Protein AF-A0A1V5KDF7-F1 (afdb_monomer)

Solvent-accessible surface area (backbone atoms only — not comparable to full-atom values): 9672 Å² total; per-residue (Å²): 108,51,47,38,51,56,51,52,50,45,46,73,34,60,40,71,44,63,30,35,38,42,60,57,85,88,40,69,66,54,54,52,44,50,50,40,40,47,52,49,33,52,78,70,76,34,80,78,55,76,92,34,56,46,82,32,83,82,46,86,67,41,56,58,51,53,52,50,54,50,70,66,39,94,76,58,53,40,28,39,40,21,67,36,39,74,60,35,53,49,42,53,52,52,36,47,76,69,72,45,47,57,18,70,59,33,20,42,33,26,29,51,57,61,82,67,32,78,73,44,89,51,19,52,17,20,25,30,59,54,58,67,60,51,51,54,47,52,54,51,53,51,52,38,43,75,76,40,52,92,77,53,62,94,81,66,82,82,89,79,79,50,47,75,47,87,48,49,12,53,50,60,44,72,120

Structure (mmCIF, N/CA/C/O backbone):
data_AF-A0A1V5KDF7-F1
#
_entry.id   AF-A0A1V5KDF7-F1
#
loop_
_atom_site.group_PDB
_atom_site.id
_atom_site.type_symbol
_atom_site.label_atom_id
_atom_site.label_alt_id
_atom_site.label_comp_id
_atom_site.label_asym_id
_atom_site.label_entity_id
_atom_site.label_seq_id
_atom_site.pdbx_PDB_ins_code
_atom_site.Cartn_x
_atom_site.Cartn_y
_atom_site.Cartn_z
_atom_site.occupancy
_atom_site.B_iso_or_equiv
_atom_site.auth_seq_id
_atom_site.auth_comp_id
_atom_site.auth_asym_id
_atom_site.auth_atom_id
_atom_site.pdbx_PDB_model_num
ATOM 1 N N . MET A 1 1 ? -1.795 1.523 -13.040 1.00 84.38 1 MET A N 1
ATOM 2 C CA . MET A 1 1 ? -2.069 0.070 -12.962 1.00 84.38 1 MET A CA 1
ATOM 3 C C . MET A 1 1 ? -1.834 -0.509 -11.568 1.00 84.38 1 MET A C 1
ATOM 5 O O . MET A 1 1 ? -2.806 -0.849 -10.916 1.00 84.38 1 MET A O 1
ATOM 9 N N . GLY A 1 2 ? -0.601 -0.575 -11.046 1.00 93.38 2 GLY A N 1
ATOM 10 C CA . GLY A 1 2 ? -0.338 -1.237 -9.750 1.00 93.38 2 GLY A CA 1
ATOM 11 C C . GLY A 1 2 ? -1.113 -0.653 -8.561 1.00 93.38 2 GLY A C 1
ATOM 12 O O . GLY A 1 2 ? -1.769 -1.378 -7.820 1.00 93.38 2 GLY A O 1
ATOM 13 N N . VAL A 1 3 ? -1.122 0.678 -8.431 1.00 96.19 3 VAL A N 1
ATOM 14 C CA . VAL A 1 3 ? -1.887 1.371 -7.379 1.00 96.19 3 VAL A CA 1
ATOM 15 C C . VAL A 1 3 ? -3.392 1.145 -7.514 1.00 96.19 3 VAL A C 1
ATOM 17 O O . VAL A 1 3 ? -4.064 0.954 -6.504 1.00 96.19 3 VAL A O 1
ATOM 20 N N . GLN A 1 4 ? -3.917 1.127 -8.743 1.00 97.06 4 GLN A N 1
ATOM 21 C CA . GLN A 1 4 ? -5.331 0.834 -8.996 1.00 97.06 4 GLN A CA 1
ATOM 22 C C . GLN A 1 4 ? -5.693 -0.564 -8.487 1.00 97.06 4 GLN A C 1
ATOM 24 O O . GLN A 1 4 ? -6.692 -0.703 -7.794 1.00 97.06 4 GLN A O 1
ATOM 29 N N . LEU A 1 5 ? -4.862 -1.583 -8.750 1.00 97.88 5 LEU A N 1
ATOM 30 C CA . LEU A 1 5 ? -5.099 -2.953 -8.271 1.00 97.88 5 LEU A CA 1
ATOM 31 C C . LEU A 1 5 ? -5.202 -3.018 -6.741 1.00 97.88 5 LEU A C 1
ATOM 33 O O . LEU A 1 5 ? -6.177 -3.549 -6.213 1.00 97.88 5 LEU A O 1
ATOM 37 N N . ALA A 1 6 ? -4.226 -2.448 -6.032 1.00 98.25 6 ALA A N 1
ATOM 38 C CA . ALA A 1 6 ? -4.219 -2.424 -4.569 1.00 98.25 6 ALA A CA 1
ATOM 39 C C . ALA A 1 6 ? -5.399 -1.635 -3.984 1.00 98.25 6 ALA A C 1
ATOM 41 O O . ALA A 1 6 ? -6.051 -2.089 -3.045 1.00 98.25 6 ALA A O 1
ATOM 42 N N . THR A 1 7 ? -5.705 -0.474 -4.566 1.00 98.50 7 THR A N 1
ATOM 43 C CA . THR A 1 7 ? -6.815 0.374 -4.113 1.00 98.50 7 THR A CA 1
ATOM 44 C C . THR A 1 7 ? -8.152 -0.326 -4.333 1.00 98.50 7 THR A C 1
ATOM 46 O O . THR A 1 7 ? -8.931 -0.444 -3.392 1.00 98.50 7 THR A O 1
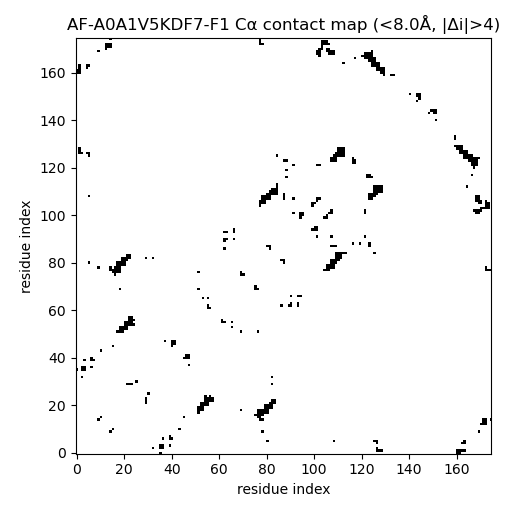ATOM 49 N N . ASN A 1 8 ? -8.391 -0.877 -5.527 1.00 98.56 8 ASN A N 1
ATOM 50 C CA . ASN A 1 8 ? -9.595 -1.653 -5.839 1.00 98.56 8 ASN A CA 1
ATOM 51 C C . ASN A 1 8 ? -9.762 -2.838 -4.894 1.00 98.56 8 ASN A C 1
ATOM 53 O O . ASN A 1 8 ? -10.869 -3.103 -4.431 1.00 98.56 8 ASN A O 1
ATOM 57 N N . TYR A 1 9 ? -8.668 -3.524 -4.562 1.00 98.69 9 TYR A N 1
ATOM 58 C CA . TYR A 1 9 ? -8.715 -4.628 -3.617 1.00 98.69 9 TYR A CA 1
ATOM 59 C C . TYR A 1 9 ? -9.156 -4.169 -2.220 1.00 98.69 9 TYR A C 1
ATOM 61 O O . TYR A 1 9 ? -10.118 -4.719 -1.683 1.00 98.69 9 TYR A O 1
ATOM 69 N N . LEU A 1 10 ? -8.557 -3.109 -1.667 1.00 98.69 10 LEU A N 1
ATOM 70 C CA . LEU A 1 10 ? -8.994 -2.550 -0.380 1.00 98.69 10 LEU A CA 1
ATOM 71 C C . LEU A 1 10 ? -10.460 -2.087 -0.411 1.00 98.69 10 LEU A C 1
ATOM 73 O O . LEU A 1 10 ? -11.221 -2.357 0.518 1.00 98.69 10 LEU A O 1
ATOM 77 N N . LEU A 1 11 ? -10.882 -1.423 -1.488 1.00 98.50 11 LEU A N 1
ATOM 78 C CA . LEU A 1 11 ? -12.267 -0.983 -1.661 1.00 98.50 11 LEU A CA 1
ATOM 79 C C . LEU A 1 11 ? -13.239 -2.172 -1.743 1.00 98.50 11 LEU A C 1
ATOM 81 O O . LEU A 1 11 ? -14.335 -2.100 -1.177 1.00 98.50 11 LEU A O 1
ATOM 85 N N . SER A 1 12 ? -12.834 -3.272 -2.388 1.00 98.31 12 SER A N 1
ATOM 86 C CA . SER A 1 12 ? -13.622 -4.510 -2.483 1.00 98.31 12 SER A CA 1
ATOM 87 C C . SER A 1 12 ? -13.811 -5.206 -1.130 1.00 98.31 12 SER A C 1
ATOM 89 O O . SER A 1 12 ? -14.847 -5.822 -0.903 1.00 98.31 12 SER A O 1
ATOM 91 N N . LEU A 1 13 ? -12.867 -5.026 -0.198 1.00 98.44 13 LEU A N 1
ATOM 92 C CA . LEU A 1 13 ? -12.958 -5.487 1.194 1.00 98.44 13 LEU A CA 1
ATOM 93 C C . LEU A 1 13 ? -13.810 -4.559 2.084 1.00 98.44 13 LEU A C 1
ATOM 95 O O . LEU A 1 13 ? -13.960 -4.797 3.281 1.00 98.44 13 LEU A O 1
ATOM 99 N N . GLY A 1 14 ? -14.377 -3.493 1.514 1.00 98.12 14 GLY A N 1
ATOM 100 C CA . GLY A 1 14 ? -15.249 -2.552 2.217 1.00 98.12 14 GLY A CA 1
ATOM 101 C C . GLY A 1 14 ? -14.527 -1.354 2.830 1.00 98.12 14 GLY A C 1
ATOM 102 O O . GLY A 1 14 ? -15.184 -0.483 3.395 1.00 98.12 14 GLY A O 1
ATOM 103 N N . HIS A 1 15 ? -13.203 -1.239 2.690 1.00 98.25 15 HIS A N 1
ATOM 104 C CA . HIS A 1 15 ? -12.489 -0.066 3.191 1.00 98.25 15 HIS A CA 1
ATOM 105 C C . HIS A 1 15 ? -12.912 1.186 2.412 1.00 98.25 15 HIS A C 1
ATOM 107 O O . HIS A 1 15 ? -13.073 1.156 1.192 1.00 98.25 15 HIS A O 1
ATOM 113 N N . ARG A 1 16 ? -13.120 2.300 3.118 1.00 97.44 16 ARG A N 1
ATOM 114 C CA . ARG A 1 16 ? -13.465 3.607 2.517 1.00 97.44 16 ARG A CA 1
ATOM 115 C C . ARG A 1 16 ? -12.572 4.740 3.009 1.00 97.44 16 ARG A C 1
ATOM 117 O O . ARG A 1 16 ? -12.390 5.724 2.307 1.00 97.44 16 ARG A O 1
ATOM 124 N N . ARG A 1 17 ? -11.976 4.589 4.193 1.00 97.38 17 ARG A N 1
ATOM 125 C CA . ARG A 1 17 ? -11.001 5.525 4.754 1.00 97.38 17 ARG A CA 1
ATOM 126 C C . ARG A 1 17 ? -9.647 4.817 4.794 1.00 97.38 17 ARG A C 1
ATOM 128 O O . ARG A 1 17 ? -9.402 4.006 5.682 1.00 97.38 17 ARG A O 1
ATOM 135 N N . ILE A 1 18 ? -8.822 5.072 3.780 1.00 98.31 18 ILE A N 1
ATOM 136 C CA . ILE A 1 18 ? -7.537 4.397 3.549 1.00 98.31 18 ILE A CA 1
ATOM 137 C C . ILE A 1 18 ? -6.420 5.426 3.741 1.00 98.31 18 ILE A C 1
ATOM 139 O O . ILE A 1 18 ? -6.410 6.449 3.059 1.00 98.31 18 ILE A O 1
ATOM 143 N N . ALA A 1 19 ? -5.501 5.164 4.668 1.00 98.06 19 ALA A N 1
ATOM 144 C CA . ALA A 1 19 ? -4.267 5.929 4.808 1.00 98.06 19 ALA A CA 1
ATOM 145 C C . ALA A 1 19 ? -3.268 5.533 3.720 1.00 98.06 19 ALA A C 1
ATOM 147 O O . ALA A 1 19 ? -3.132 4.352 3.409 1.00 98.06 19 ALA A O 1
ATOM 148 N N . VAL A 1 20 ? -2.536 6.502 3.181 1.00 97.75 20 VAL A N 1
ATOM 149 C CA . VAL A 1 20 ? -1.444 6.274 2.231 1.00 97.75 20 VAL A CA 1
ATOM 150 C C . VAL A 1 20 ? -0.134 6.725 2.853 1.00 97.75 20 VAL A C 1
ATOM 152 O O . VAL A 1 20 ? -0.030 7.849 3.341 1.00 97.75 20 VAL A O 1
ATOM 155 N N . VAL A 1 21 ? 0.879 5.864 2.794 1.00 95.94 21 VAL A N 1
ATOM 156 C CA . VAL A 1 21 ? 2.247 6.199 3.197 1.00 95.94 21 VAL A CA 1
ATOM 157 C C . VAL A 1 21 ? 3.136 6.195 1.963 1.00 95.94 21 VAL A C 1
ATOM 159 O O . VAL A 1 21 ? 3.380 5.167 1.331 1.00 95.94 21 VAL A O 1
ATOM 162 N N . THR A 1 22 ? 3.597 7.384 1.597 1.00 93.50 22 THR A N 1
ATOM 163 C CA . THR A 1 22 ? 4.559 7.594 0.512 1.00 93.50 22 THR A CA 1
ATOM 164 C C . THR A 1 22 ? 5.982 7.579 1.062 1.00 93.50 22 THR A C 1
ATOM 166 O O . THR A 1 22 ? 6.185 7.757 2.261 1.00 93.50 22 THR A O 1
ATOM 169 N N . HIS A 1 23 ? 6.972 7.401 0.191 1.00 88.19 23 HIS A N 1
ATOM 170 C CA . HIS A 1 23 ? 8.384 7.451 0.566 1.00 88.19 23 HIS A CA 1
ATOM 171 C C . HIS A 1 23 ? 9.195 8.211 -0.478 1.00 88.19 23 HIS A C 1
ATOM 173 O O . HIS A 1 23 ? 8.801 8.242 -1.648 1.00 88.19 23 HIS A O 1
ATOM 179 N N . GLY A 1 24 ? 10.322 8.783 -0.045 1.00 72.75 24 GLY A N 1
ATOM 180 C CA . GLY A 1 24 ? 11.281 9.477 -0.908 1.00 72.75 24 GLY A CA 1
ATOM 181 C C . GLY A 1 24 ? 10.722 10.782 -1.481 1.00 72.75 24 GLY A C 1
ATOM 182 O O . GLY A 1 24 ? 9.692 10.801 -2.156 1.00 72.75 24 GLY A O 1
ATOM 183 N N . SER A 1 25 ? 11.383 11.903 -1.203 1.00 56.06 25 SER A N 1
ATOM 184 C CA . SER A 1 25 ? 10.865 13.225 -1.561 1.00 56.06 25 SER A CA 1
ATOM 185 C C . SER A 1 25 ? 10.541 13.337 -3.059 1.00 56.06 25 SER A C 1
ATOM 187 O O . SER A 1 25 ? 11.362 13.053 -3.925 1.00 56.06 25 SER A O 1
ATOM 189 N N . ALA A 1 26 ? 9.308 13.753 -3.361 1.00 56.75 26 ALA A N 1
ATOM 190 C CA . ALA A 1 26 ? 8.859 14.284 -4.651 1.00 56.75 26 ALA A CA 1
ATOM 191 C C . ALA A 1 26 ? 9.234 13.511 -5.939 1.00 56.75 26 ALA A C 1
ATOM 193 O O . ALA A 1 26 ? 9.195 14.123 -7.014 1.00 56.75 26 ALA A O 1
ATOM 194 N N . SER A 1 27 ? 9.539 12.209 -5.872 1.00 66.31 27 SER A N 1
ATOM 195 C CA . SER A 1 27 ? 9.798 11.412 -7.074 1.00 66.31 27 SER A CA 1
ATOM 196 C C . SER A 1 27 ? 8.583 11.472 -8.009 1.00 66.31 27 SER A C 1
ATOM 198 O O . SER A 1 27 ? 7.431 11.539 -7.560 1.00 66.31 27 SER A O 1
ATOM 200 N N . SER A 1 28 ? 8.829 11.479 -9.322 1.00 69.62 28 SER A N 1
ATOM 201 C CA . SER A 1 28 ? 7.756 11.417 -10.325 1.00 69.62 28 SER A CA 1
ATOM 202 C C . SER A 1 28 ? 6.841 10.219 -10.062 1.00 69.62 28 SER A C 1
ATOM 204 O O . SER A 1 28 ? 5.622 10.371 -10.033 1.00 69.62 28 SER A O 1
ATOM 206 N N . SER A 1 29 ? 7.432 9.075 -9.704 1.00 79.44 29 SER A N 1
ATOM 207 C CA . SER A 1 29 ? 6.709 7.848 -9.375 1.00 79.44 29 SER A CA 1
ATOM 208 C C . SER A 1 29 ? 5.773 7.994 -8.172 1.00 79.44 29 SER A C 1
ATOM 210 O O . SER A 1 29 ? 4.636 7.536 -8.241 1.00 79.44 29 SER A O 1
ATOM 212 N N . SER A 1 30 ? 6.174 8.664 -7.085 1.00 83.44 30 SER A N 1
ATOM 213 C CA . SER A 1 30 ? 5.294 8.874 -5.922 1.00 83.44 30 SER A CA 1
ATOM 214 C C . SER A 1 30 ? 4.104 9.781 -6.256 1.00 83.44 30 SER A C 1
ATOM 216 O O . SER A 1 30 ? 2.988 9.519 -5.802 1.00 83.44 30 SER A O 1
ATOM 218 N N . LYS A 1 31 ? 4.305 10.810 -7.092 1.00 87.88 31 LYS A N 1
ATOM 219 C CA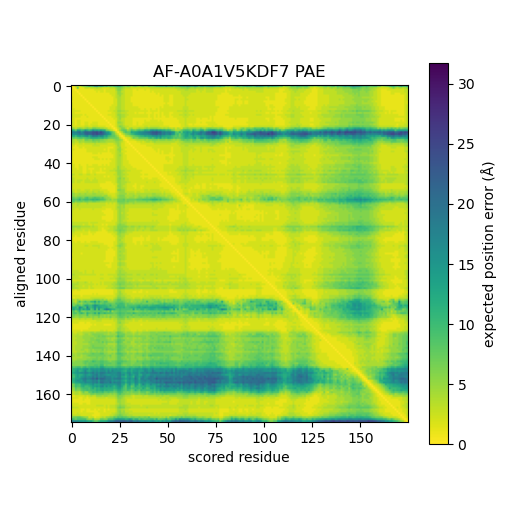 . LYS A 1 31 ? 3.218 11.690 -7.560 1.00 87.88 31 LYS A CA 1
ATOM 220 C C . LYS A 1 31 ? 2.242 10.950 -8.473 1.00 87.88 31 LYS A C 1
ATOM 222 O O . LYS A 1 31 ? 1.034 11.062 -8.286 1.00 87.88 31 LYS A O 1
ATOM 227 N N . GLU A 1 32 ? 2.755 10.167 -9.417 1.00 90.81 32 GLU A N 1
ATOM 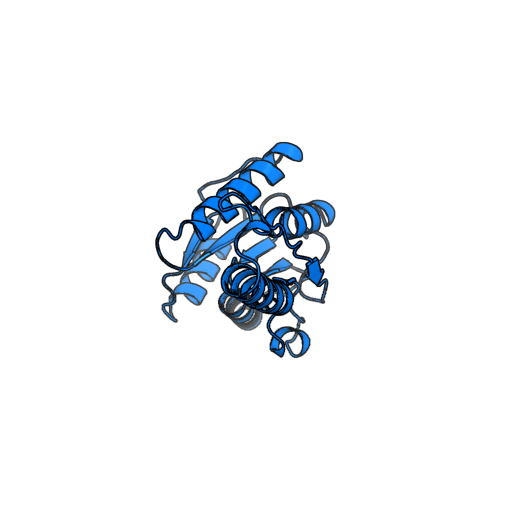228 C CA . GLU A 1 32 ? 1.947 9.341 -10.321 1.00 90.81 32 GLU A CA 1
ATOM 229 C C . GLU A 1 32 ? 1.154 8.275 -9.560 1.00 90.81 32 GLU A C 1
ATOM 231 O O . GLU A 1 32 ? -0.042 8.095 -9.801 1.00 90.81 32 GLU A O 1
ATOM 236 N N . ARG A 1 33 ? 1.787 7.607 -8.586 1.00 93.50 33 ARG A N 1
ATOM 237 C CA . ARG A 1 33 ? 1.120 6.643 -7.703 1.00 93.50 33 ARG A CA 1
ATOM 238 C C . ARG A 1 33 ? -0.001 7.317 -6.908 1.00 93.50 33 ARG A C 1
ATOM 240 O O . ARG A 1 33 ? -1.109 6.791 -6.872 1.00 93.50 33 ARG A O 1
ATOM 247 N N . LEU A 1 34 ? 0.230 8.501 -6.339 1.00 94.75 34 LEU A N 1
ATOM 248 C CA . LEU A 1 34 ? -0.809 9.229 -5.604 1.00 94.75 34 LEU A CA 1
ATOM 249 C C . LEU A 1 34 ? -1.960 9.688 -6.515 1.00 94.75 34 LEU A C 1
ATOM 251 O O . LEU A 1 34 ? -3.124 9.579 -6.132 1.00 94.75 34 LEU A O 1
ATOM 255 N N . HIS A 1 35 ? -1.655 10.139 -7.734 1.00 95.38 35 HIS A N 1
ATOM 256 C CA . HIS A 1 35 ? -2.671 10.488 -8.727 1.00 95.38 35 HIS A CA 1
ATOM 257 C C . HIS A 1 35 ? -3.536 9.274 -9.093 1.00 95.38 35 HIS A C 1
ATOM 259 O O . HIS A 1 35 ? -4.763 9.361 -9.081 1.00 95.38 35 HIS A O 1
ATOM 265 N N . ALA A 1 36 ? -2.916 8.117 -9.346 1.00 96.38 36 ALA A N 1
ATOM 266 C CA . ALA A 1 36 ? -3.640 6.879 -9.622 1.00 96.38 36 ALA A CA 1
ATOM 267 C C . ALA A 1 36 ? -4.529 6.454 -8.441 1.00 96.38 36 ALA A C 1
ATOM 269 O O . ALA A 1 36 ? -5.661 6.024 -8.656 1.00 96.38 36 ALA A O 1
ATOM 270 N N . PHE A 1 37 ? -4.057 6.609 -7.200 1.00 97.81 37 PHE A N 1
ATOM 271 C CA . PHE A 1 37 ? -4.855 6.358 -5.996 1.00 97.81 37 PHE A CA 1
ATOM 272 C C . PHE A 1 37 ? -6.088 7.269 -5.951 1.00 97.81 37 PHE A C 1
ATOM 274 O O . PHE A 1 37 ? -7.211 6.780 -5.842 1.00 97.81 37 PHE A O 1
ATOM 281 N N . GLN A 1 38 ? -5.893 8.581 -6.118 1.00 97.62 38 GLN A N 1
ATOM 282 C CA . GLN A 1 38 ? -6.974 9.568 -6.124 1.00 97.62 38 GLN A CA 1
ATOM 283 C C . GLN A 1 38 ? -8.013 9.281 -7.217 1.00 97.62 38 GLN A C 1
ATOM 285 O O . GLN A 1 38 ? -9.214 9.321 -6.947 1.00 97.62 38 GLN A O 1
ATOM 290 N N . GLN A 1 39 ? -7.565 8.967 -8.434 1.00 98.19 39 GLN A N 1
ATOM 291 C CA . GLN A 1 39 ? -8.454 8.617 -9.537 1.00 98.19 39 GLN A CA 1
ATOM 292 C C . GLN A 1 39 ? -9.281 7.365 -9.207 1.00 98.19 39 GLN A C 1
ATOM 294 O O . GLN A 1 39 ? -10.499 7.373 -9.367 1.00 98.19 39 GLN A O 1
ATOM 299 N N . THR A 1 40 ? -8.639 6.326 -8.666 1.00 98.44 40 THR A N 1
ATOM 300 C CA . THR A 1 40 ? -9.313 5.063 -8.320 1.00 98.44 40 THR A CA 1
ATOM 301 C C . THR A 1 40 ? -10.378 5.256 -7.236 1.00 98.44 40 THR A C 1
ATOM 303 O O . THR A 1 40 ? -11.464 4.683 -7.322 1.00 98.44 40 THR A O 1
ATOM 306 N N . LEU A 1 41 ? -10.099 6.092 -6.226 1.00 98.44 41 LEU A N 1
ATOM 307 C CA . LEU A 1 41 ? -11.093 6.461 -5.212 1.00 98.44 41 LEU A CA 1
ATOM 308 C C . LEU A 1 41 ? -12.298 7.172 -5.840 1.00 98.44 41 LEU A C 1
ATOM 310 O O . LEU A 1 41 ? -13.440 6.819 -5.541 1.00 98.44 41 LEU A O 1
ATOM 314 N N . SER A 1 42 ? -12.048 8.130 -6.738 1.00 98.06 42 SER A N 1
ATOM 315 C CA . SER A 1 42 ? -13.102 8.879 -7.429 1.00 98.06 42 SER A CA 1
ATOM 316 C C . SER A 1 42 ? -14.009 7.970 -8.262 1.00 98.06 42 SER A C 1
ATOM 318 O O . SER A 1 42 ? -15.2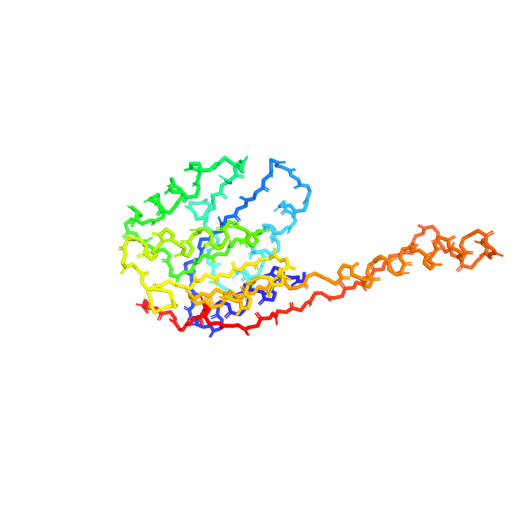23 8.156 -8.253 1.00 98.06 42 SER A O 1
ATOM 320 N N . GLU A 1 43 ? -13.444 6.974 -8.948 1.00 98.06 43 GLU A N 1
ATOM 321 C CA . GLU A 1 43 ? -14.194 5.980 -9.735 1.00 98.06 43 GLU A CA 1
ATOM 322 C C . GLU A 1 43 ? -15.152 5.141 -8.867 1.00 98.06 43 GLU A C 1
ATOM 324 O O . GLU A 1 43 ? -16.175 4.666 -9.356 1.00 98.06 43 GLU A O 1
ATOM 329 N N . HIS A 1 44 ? -14.868 5.014 -7.568 1.00 98.06 44 HIS A N 1
ATOM 330 C CA . HIS A 1 44 ? -15.699 4.298 -6.593 1.00 98.06 44 HIS A CA 1
ATOM 331 C C . HIS A 1 44 ? -16.546 5.226 -5.707 1.00 98.06 44 HIS A C 1
ATOM 333 O O . HIS A 1 44 ? -17.151 4.766 -4.737 1.00 98.06 44 HIS A O 1
ATOM 339 N N . GLY A 1 45 ? -16.584 6.530 -6.004 1.00 97.81 45 GLY A N 1
ATOM 340 C CA . GLY A 1 45 ? -17.325 7.515 -5.212 1.00 97.81 45 GLY A CA 1
ATOM 341 C C . GLY A 1 45 ? -16.772 7.723 -3.797 1.00 97.81 45 GLY A C 1
ATOM 342 O O . GLY A 1 45 ? -17.518 8.114 -2.901 1.00 97.81 45 GLY A O 1
ATOM 343 N N . VAL A 1 46 ? -15.484 7.444 -3.573 1.00 97.94 46 VAL A N 1
ATOM 344 C CA . VAL A 1 46 ? -14.810 7.629 -2.282 1.00 97.94 46 VAL A CA 1
ATOM 345 C C . VAL A 1 46 ? -14.060 8.959 -2.269 1.00 97.94 46 VAL A C 1
ATOM 347 O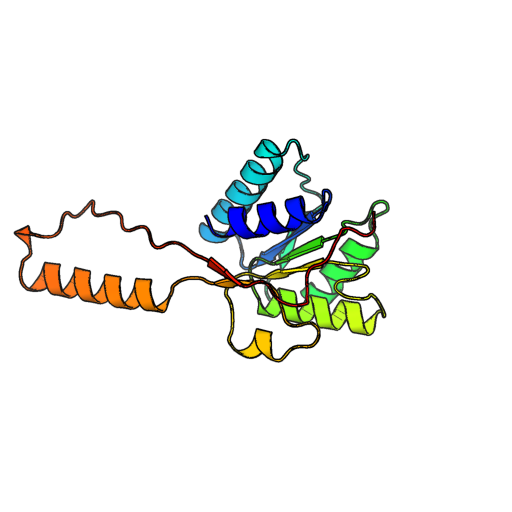 O . VAL A 1 46 ? -13.294 9.266 -3.180 1.00 97.94 46 VAL A O 1
ATOM 350 N N . GLU A 1 47 ? -14.268 9.758 -1.221 1.00 96.25 47 GLU A N 1
ATOM 351 C CA . GLU A 1 47 ? -13.608 11.055 -1.063 1.00 96.25 47 GLU A CA 1
ATOM 352 C C . GLU A 1 47 ? -12.100 10.880 -0.820 1.00 96.25 47 GLU A C 1
ATOM 354 O O . GLU A 1 47 ? -11.675 10.250 0.151 1.00 96.25 47 GLU A O 1
ATOM 359 N N . TYR A 1 48 ? -11.278 11.494 -1.674 1.00 97.00 48 TYR A N 1
ATOM 360 C CA . TYR A 1 48 ? -9.847 11.623 -1.419 1.00 97.00 48 TYR A CA 1
ATOM 361 C C . TYR A 1 48 ? -9.583 12.652 -0.319 1.00 97.00 48 TYR A C 1
ATOM 363 O O . TYR A 1 48 ? -10.058 13.787 -0.371 1.00 97.00 48 TYR A O 1
ATOM 371 N N . ARG A 1 49 ? -8.756 12.268 0.652 1.00 96.06 49 ARG A N 1
ATOM 372 C CA . ARG A 1 49 ? -8.480 13.055 1.849 1.00 96.06 49 ARG A CA 1
ATOM 373 C C . ARG A 1 49 ? -6.989 13.274 2.033 1.00 96.06 49 ARG A C 1
ATOM 375 O O . ARG A 1 49 ? -6.235 12.334 2.259 1.00 96.06 49 ARG A O 1
ATOM 382 N N . LYS A 1 50 ? -6.564 14.537 1.931 1.00 94.31 50 LYS A N 1
ATOM 383 C CA . LYS A 1 50 ? -5.150 14.929 2.064 1.00 94.31 50 LYS A CA 1
ATOM 384 C C . LYS A 1 50 ? -4.606 14.680 3.474 1.00 94.31 50 LYS A C 1
ATOM 386 O O . LYS A 1 50 ? -3.421 14.417 3.608 1.00 94.31 50 LYS A O 1
ATOM 391 N N . ASP A 1 51 ? -5.466 14.720 4.494 1.00 95.56 51 ASP A N 1
ATOM 392 C CA . ASP A 1 51 ? -5.150 14.371 5.888 1.00 95.56 51 ASP A CA 1
ATOM 393 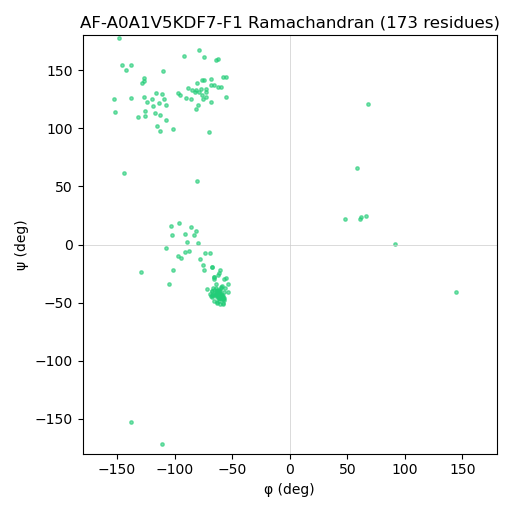C C . ASP A 1 51 ? -4.883 12.872 6.098 1.00 95.56 51 ASP A C 1
ATOM 395 O O . ASP A 1 51 ? -4.484 12.477 7.186 1.00 95.56 51 ASP A O 1
ATOM 399 N N . LEU A 1 52 ? -5.106 12.039 5.075 1.00 97.44 52 LEU A N 1
ATOM 400 C CA . LEU A 1 52 ? -4.801 10.609 5.091 1.00 97.44 52 LEU A CA 1
ATOM 401 C C . LEU A 1 52 ? -3.536 10.251 4.304 1.00 97.44 52 LEU A C 1
ATOM 403 O O . LEU A 1 52 ? -3.339 9.085 3.965 1.00 97.44 52 LEU A O 1
ATOM 407 N N . VAL A 1 53 ? -2.694 11.231 3.979 1.00 96.44 53 VAL A N 1
ATOM 408 C CA . VAL A 1 53 ? -1.455 11.003 3.232 1.00 96.44 53 VAL A CA 1
ATOM 409 C C . VAL A 1 53 ? -0.267 11.415 4.083 1.00 96.44 53 VAL A C 1
ATOM 411 O O . VAL A 1 53 ? -0.111 12.585 4.425 1.00 96.44 53 VAL A O 1
ATOM 414 N N . TRP A 1 54 ? 0.603 10.451 4.365 1.00 95.44 54 TRP A N 1
ATOM 415 C CA . TRP A 1 54 ? 1.854 10.666 5.076 1.00 95.44 54 TRP A CA 1
ATOM 416 C C . TRP A 1 54 ? 3.047 10.501 4.148 1.00 95.44 54 TRP A C 1
ATOM 418 O O . TRP A 1 54 ? 3.039 9.725 3.184 1.00 95.44 54 TRP A O 1
ATOM 428 N N . HIS A 1 55 ? 4.097 11.246 4.470 1.00 93.06 55 HIS A N 1
ATOM 429 C CA . HIS A 1 55 ? 5.392 11.124 3.832 1.00 93.06 55 HIS A CA 1
ATOM 430 C C . HIS A 1 55 ? 6.397 10.544 4.818 1.00 93.06 55 HIS A C 1
ATOM 432 O O . HIS A 1 55 ? 6.510 11.020 5.949 1.00 93.06 55 HIS A O 1
ATOM 438 N N . ASN A 1 56 ? 7.095 9.509 4.373 1.00 92.50 56 ASN A N 1
ATOM 439 C CA . ASN A 1 56 ? 8.175 8.869 5.096 1.00 92.50 56 ASN A CA 1
ATOM 440 C C . ASN A 1 56 ? 9.501 9.233 4.420 1.00 92.50 56 ASN A C 1
ATOM 442 O O . ASN A 1 56 ? 9.707 8.936 3.238 1.00 92.50 56 ASN A O 1
ATOM 446 N N . GLU A 1 57 ? 10.405 9.873 5.157 1.00 90.12 57 GLU A N 1
ATOM 447 C CA . GLU A 1 57 ? 11.710 10.294 4.636 1.00 90.12 57 GLU A CA 1
ATOM 448 C C . GLU A 1 57 ? 12.761 9.179 4.740 1.00 90.12 57 GLU A C 1
ATOM 450 O O . GLU A 1 57 ? 13.957 9.422 4.591 1.00 90.12 57 GLU A O 1
ATOM 455 N N . LEU A 1 58 ? 12.314 7.938 4.965 1.00 87.06 58 LEU A N 1
ATOM 456 C CA . LEU A 1 58 ? 13.140 6.761 5.233 1.00 87.06 58 LEU A CA 1
ATOM 457 C C . LEU A 1 58 ? 13.971 6.904 6.514 1.00 87.06 58 LEU A C 1
ATOM 459 O O . LEU A 1 58 ? 14.989 6.229 6.683 1.00 87.06 58 LEU A O 1
ATOM 463 N N . HIS A 1 59 ? 13.526 7.755 7.440 1.00 86.94 59 HIS A N 1
ATOM 464 C CA . HIS A 1 59 ? 14.109 7.842 8.766 1.00 86.94 59 HIS A CA 1
ATOM 465 C C . HIS A 1 59 ? 13.470 6.780 9.680 1.00 86.94 59 HIS A C 1
ATOM 467 O O . HIS A 1 59 ? 12.244 6.704 9.743 1.00 86.94 59 HIS A O 1
ATOM 473 N N . PRO A 1 60 ? 14.236 5.994 10.464 1.00 75.88 60 PRO A N 1
ATOM 474 C CA . PRO A 1 60 ? 13.673 4.916 11.293 1.00 75.88 60 PRO A CA 1
ATOM 475 C C . PRO A 1 60 ? 12.563 5.352 12.266 1.00 75.88 60 PRO A C 1
ATOM 477 O O . PRO A 1 60 ? 11.687 4.569 12.618 1.00 75.88 60 PRO A O 1
ATOM 480 N N . ALA A 1 61 ? 12.596 6.610 12.712 1.00 89.19 61 ALA A N 1
ATOM 481 C CA . ALA A 1 61 ? 11.578 7.169 13.602 1.00 89.19 61 ALA A CA 1
ATOM 482 C C . ALA A 1 61 ? 10.246 7.508 12.898 1.00 89.19 61 ALA A C 1
ATOM 484 O O . ALA A 1 61 ? 9.232 7.671 13.580 1.00 89.19 61 ALA A O 1
ATOM 485 N N . ASP A 1 62 ? 10.227 7.616 11.564 1.00 92.56 62 ASP A N 1
ATOM 486 C CA . ASP A 1 62 ? 9.032 8.021 10.818 1.00 92.56 62 ASP A CA 1
ATOM 487 C C . ASP A 1 62 ? 7.926 6.979 10.891 1.00 92.56 62 ASP A C 1
ATOM 489 O O . ASP A 1 62 ? 6.770 7.350 11.068 1.00 92.56 62 ASP A O 1
ATOM 493 N N . ASP A 1 63 ? 8.257 5.688 10.820 1.00 94.56 63 ASP A N 1
ATOM 494 C CA . ASP A 1 63 ? 7.250 4.623 10.863 1.00 94.56 63 ASP A CA 1
ATOM 495 C C . ASP A 1 63 ? 6.438 4.689 12.166 1.00 94.56 63 ASP A C 1
ATOM 497 O O . ASP A 1 63 ? 5.208 4.620 12.152 1.00 94.56 63 ASP A O 1
ATOM 501 N N . HIS A 1 64 ? 7.122 4.895 13.298 1.00 96.31 64 HIS A N 1
ATOM 502 C CA . HIS A 1 64 ? 6.484 5.054 14.606 1.00 96.31 64 HIS A CA 1
ATOM 503 C C . HIS A 1 64 ? 5.600 6.296 14.655 1.00 96.31 64 HIS A C 1
ATOM 505 O O . HIS A 1 64 ? 4.431 6.199 15.029 1.00 96.31 64 HIS A O 1
ATOM 511 N N . ARG A 1 65 ? 6.142 7.444 14.233 1.00 97.12 65 ARG A N 1
ATOM 512 C CA . ARG A 1 65 ? 5.419 8.717 14.204 1.00 97.12 65 ARG A CA 1
ATOM 513 C C . ARG A 1 65 ? 4.159 8.627 13.338 1.00 97.12 65 ARG A C 1
ATOM 515 O O . ARG A 1 65 ? 3.094 9.036 13.781 1.00 97.12 65 ARG A O 1
ATOM 522 N N . ILE A 1 66 ? 4.266 8.068 12.134 1.00 97.19 66 ILE A N 1
ATOM 523 C CA . ILE A 1 66 ? 3.150 7.930 11.189 1.00 97.19 66 ILE A CA 1
ATOM 524 C C . ILE A 1 66 ? 2.058 7.033 11.774 1.00 97.19 66 ILE A C 1
ATOM 526 O O . ILE A 1 66 ? 0.883 7.394 11.725 1.00 97.19 66 ILE A O 1
ATOM 530 N N . VAL A 1 67 ? 2.418 5.888 12.366 1.00 97.44 67 VAL A N 1
ATOM 531 C CA . VAL A 1 67 ? 1.431 5.015 13.020 1.00 97.44 67 VAL A CA 1
ATOM 532 C C . VAL A 1 67 ? 0.760 5.731 14.193 1.00 97.44 67 VAL A C 1
ATOM 534 O O . VAL A 1 67 ? -0.462 5.672 14.317 1.00 97.44 67 VAL A O 1
ATOM 537 N N . ASP A 1 68 ? 1.520 6.442 15.026 1.00 97.56 68 ASP A N 1
ATOM 538 C CA . ASP A 1 68 ? 0.966 7.205 16.149 1.00 97.56 68 ASP A CA 1
ATOM 539 C C . ASP A 1 68 ? -0.003 8.300 15.682 1.00 97.56 68 ASP A C 1
ATOM 541 O O . ASP A 1 68 ? -1.102 8.421 16.226 1.00 97.56 68 ASP A O 1
ATOM 545 N N . GLU A 1 69 ? 0.353 9.046 14.636 1.00 97.75 69 GLU A N 1
ATOM 546 C CA . GLU A 1 69 ? -0.503 10.068 14.026 1.00 97.75 69 GLU A CA 1
ATOM 547 C C . GLU A 1 69 ? -1.791 9.464 13.440 1.00 97.75 69 GLU A C 1
ATOM 549 O O . GLU A 1 69 ? -2.879 9.988 13.688 1.00 97.75 69 GLU A O 1
ATOM 554 N N . ILE A 1 70 ? -1.701 8.333 12.726 1.00 97.44 70 ILE A N 1
ATOM 555 C CA . ILE A 1 70 ? -2.866 7.611 12.183 1.00 97.44 70 ILE A CA 1
ATOM 556 C C . ILE A 1 70 ? -3.817 7.185 13.308 1.00 97.44 70 ILE A C 1
ATOM 558 O O . ILE A 1 70 ? -5.034 7.359 13.202 1.00 97.44 70 ILE A O 1
ATOM 562 N N . LEU A 1 71 ? -3.277 6.631 14.396 1.00 96.38 71 LEU A N 1
ATOM 563 C CA . LEU A 1 71 ? -4.065 6.149 15.532 1.00 96.38 71 LEU A CA 1
ATOM 564 C C . LEU A 1 71 ? -4.624 7.288 16.396 1.00 96.38 71 LEU A C 1
ATOM 566 O O . LEU A 1 71 ? -5.623 7.091 17.093 1.00 96.38 71 LEU A O 1
ATOM 570 N N . ALA A 1 72 ? -4.027 8.477 16.348 1.00 96.94 72 ALA A N 1
ATOM 571 C CA . ALA A 1 72 ? -4.522 9.661 17.045 1.00 96.94 72 ALA A CA 1
ATOM 572 C C . ALA A 1 72 ? -5.709 10.340 16.333 1.00 96.94 72 ALA A C 1
ATOM 574 O O . ALA A 1 72 ? -6.369 11.191 16.933 1.00 96.94 72 ALA A O 1
ATOM 575 N N . LEU A 1 73 ? -6.015 9.976 15.080 1.00 96.38 73 LEU A N 1
ATOM 576 C CA . LEU A 1 73 ? -7.131 10.571 14.346 1.00 96.38 73 LEU A CA 1
ATOM 577 C C . LEU A 1 73 ? -8.486 10.285 15.026 1.00 96.38 73 LEU A C 1
ATOM 579 O O . LEU A 1 73 ? -8.768 9.129 15.352 1.00 96.38 73 LEU A O 1
ATOM 583 N N . PRO A 1 74 ? -9.381 11.291 15.150 1.00 93.44 74 PRO A N 1
ATOM 584 C CA . PRO A 1 74 ? -10.725 11.094 15.707 1.00 93.44 74 PRO A CA 1
ATOM 585 C C . PRO A 1 74 ? -11.553 10.075 14.919 1.00 93.44 74 PRO A C 1
ATOM 587 O O . PRO A 1 74 ? -12.313 9.298 15.488 1.00 93.44 74 PRO A O 1
ATOM 590 N N . GLN A 1 75 ? -11.393 10.083 13.594 1.00 93.25 75 GLN A N 1
ATOM 591 C CA . GLN A 1 75 ? -11.934 9.079 12.685 1.00 93.25 75 GLN A CA 1
ATOM 592 C C . GLN A 1 75 ? -10.762 8.347 12.047 1.00 93.25 75 GLN A C 1
ATOM 594 O O . GLN A 1 75 ? -10.102 8.877 11.145 1.00 93.25 75 GLN A O 1
ATOM 599 N N . ARG A 1 76 ? -10.485 7.140 12.534 1.00 94.00 76 ARG A N 1
ATOM 600 C CA . ARG A 1 76 ? -9.356 6.338 12.064 1.00 94.00 76 ARG A CA 1
ATOM 601 C C . ARG A 1 76 ? -9.643 5.742 10.680 1.00 94.00 76 ARG A C 1
ATOM 603 O O . ARG A 1 76 ? -10.782 5.361 10.407 1.00 94.00 76 ARG A O 1
ATOM 610 N N . PRO A 1 77 ? -8.642 5.673 9.788 1.00 97.00 77 PRO A N 1
ATOM 611 C CA . PRO A 1 77 ? -8.715 4.788 8.633 1.00 97.00 77 PRO A CA 1
ATOM 612 C C . PRO A 1 77 ? -8.761 3.321 9.091 1.00 97.00 77 PRO A C 1
ATOM 614 O O . PRO A 1 77 ? -8.339 3.015 10.201 1.00 97.00 77 PRO A O 1
ATOM 617 N N . THR A 1 78 ? -9.250 2.419 8.238 1.00 97.69 78 THR A N 1
ATOM 618 C CA . THR A 1 78 ? -9.256 0.961 8.507 1.00 97.69 78 THR A CA 1
ATOM 619 C C . THR A 1 78 ? -8.243 0.194 7.661 1.00 97.69 78 THR A C 1
ATOM 621 O O . THR A 1 78 ? -8.084 -1.017 7.809 1.00 97.69 78 THR A O 1
ATOM 624 N N . ALA A 1 79 ? -7.545 0.890 6.764 1.00 98.31 79 ALA A N 1
ATOM 625 C CA . ALA A 1 79 ? -6.475 0.320 5.965 1.00 98.31 79 ALA A CA 1
ATOM 626 C C . ALA A 1 79 ? -5.330 1.315 5.773 1.00 98.31 79 ALA A C 1
ATOM 628 O O . ALA A 1 79 ? -5.558 2.526 5.706 1.00 98.31 79 ALA A O 1
ATOM 629 N N . ILE A 1 80 ? -4.115 0.789 5.636 1.00 98.44 80 ILE A N 1
ATOM 630 C CA . ILE A 1 80 ? -2.905 1.526 5.279 1.00 98.44 80 ILE A CA 1
ATOM 631 C C . ILE A 1 80 ? -2.351 0.943 3.977 1.00 98.44 80 ILE A C 1
ATOM 633 O O . ILE A 1 80 ? -2.078 -0.253 3.891 1.00 98.44 80 ILE A O 1
ATOM 637 N N . PHE A 1 81 ? -2.149 1.794 2.977 1.00 98.19 81 PHE A N 1
ATOM 638 C CA . PHE A 1 81 ? -1.434 1.479 1.748 1.00 98.19 81 PHE A CA 1
ATOM 639 C C . PHE A 1 81 ? -0.068 2.167 1.759 1.00 98.19 81 PHE A C 1
ATOM 641 O O . PHE A 1 81 ? 0.034 3.381 1.586 1.00 98.19 81 PHE A O 1
ATOM 648 N N . SER A 1 82 ? 0.995 1.389 1.950 1.00 96.19 82 SER A N 1
ATOM 649 C CA . SER A 1 82 ? 2.364 1.871 1.777 1.00 96.19 82 SER A CA 1
ATOM 650 C C . SER A 1 82 ? 2.822 1.696 0.332 1.00 96.19 82 SER A C 1
ATOM 652 O O . SER A 1 82 ? 2.690 0.618 -0.244 1.00 96.19 82 SER A O 1
ATOM 654 N N . PHE A 1 83 ? 3.451 2.720 -0.241 1.00 94.50 83 PHE A N 1
ATOM 655 C CA . PHE A 1 83 ? 4.096 2.627 -1.558 1.00 94.50 83 PHE A CA 1
ATOM 656 C C . PHE A 1 83 ? 5.494 1.990 -1.514 1.00 94.50 83 PHE A C 1
ATOM 658 O O . PHE A 1 83 ? 6.229 2.087 -2.499 1.00 94.50 83 PHE A O 1
ATOM 665 N N . TYR A 1 84 ? 5.866 1.381 -0.387 1.00 92.44 84 TYR A N 1
ATOM 666 C CA . TYR A 1 84 ? 7.128 0.674 -0.196 1.00 92.44 84 TYR A CA 1
ATOM 667 C C . TYR A 1 84 ? 6.979 -0.423 0.861 1.00 92.44 84 TYR A C 1
ATOM 669 O O . TYR A 1 84 ? 6.558 -0.150 1.992 1.00 92.44 84 TYR A O 1
ATOM 677 N N . ASP A 1 85 ? 7.328 -1.657 0.506 1.00 93.94 85 ASP A N 1
ATOM 678 C CA . ASP A 1 85 ? 7.119 -2.818 1.380 1.00 93.94 85 ASP A CA 1
ATOM 679 C C . ASP A 1 85 ? 7.871 -2.771 2.711 1.00 93.94 85 ASP A C 1
ATOM 681 O O . ASP A 1 85 ? 7.252 -3.083 3.727 1.00 93.94 85 ASP A O 1
ATOM 685 N N . PRO A 1 86 ? 9.143 -2.332 2.796 1.00 93.75 86 PRO A N 1
ATOM 686 C CA . PRO A 1 86 ? 9.821 -2.221 4.087 1.00 93.75 86 PRO A CA 1
ATOM 687 C C . PRO A 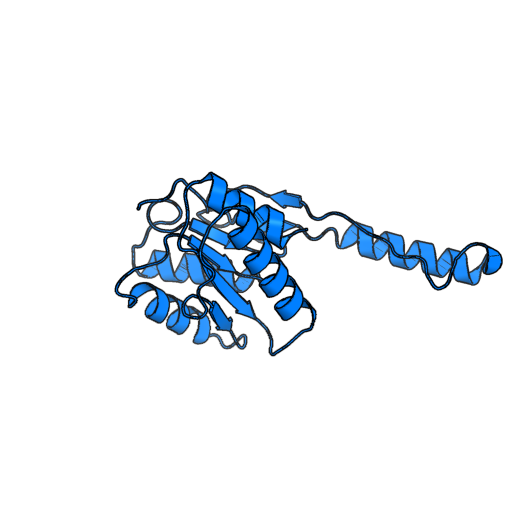1 86 ? 9.077 -1.333 5.090 1.00 93.75 86 PRO A C 1
ATOM 689 O O . PRO A 1 86 ? 8.979 -1.693 6.261 1.00 93.75 86 PRO A O 1
ATOM 692 N N . ILE A 1 87 ? 8.468 -0.235 4.626 1.00 94.88 87 ILE A N 1
ATOM 693 C CA . ILE A 1 87 ? 7.615 0.611 5.474 1.00 94.88 87 ILE A CA 1
ATOM 694 C C . ILE A 1 87 ? 6.342 -0.144 5.875 1.00 94.88 87 ILE A C 1
ATOM 696 O O . ILE A 1 87 ? 5.970 -0.123 7.044 1.00 94.88 87 ILE A O 1
ATOM 700 N N . ALA A 1 88 ? 5.683 -0.858 4.952 1.00 96.00 88 ALA A N 1
ATOM 701 C CA . ALA A 1 88 ? 4.496 -1.655 5.285 1.00 96.00 88 ALA A CA 1
ATOM 702 C C . ALA A 1 88 ? 4.794 -2.714 6.360 1.00 96.00 88 ALA A C 1
ATOM 704 O O . ALA A 1 88 ? 4.020 -2.882 7.302 1.00 96.00 88 ALA A O 1
ATOM 705 N N . LEU A 1 89 ? 5.928 -3.406 6.240 1.00 95.56 89 LEU A N 1
ATOM 706 C CA . LEU A 1 89 ? 6.369 -4.415 7.200 1.00 95.56 89 LEU A CA 1
ATOM 707 C C . LEU A 1 89 ? 6.670 -3.803 8.571 1.00 95.56 89 LEU A C 1
ATOM 709 O O . LEU A 1 89 ? 6.247 -4.349 9.592 1.00 95.56 89 LEU A O 1
ATOM 713 N N . ASN A 1 90 ? 7.342 -2.653 8.610 1.00 95.38 90 ASN A N 1
ATOM 714 C CA . ASN A 1 90 ? 7.581 -1.938 9.860 1.00 95.38 90 ASN A CA 1
ATOM 715 C C . ASN A 1 90 ? 6.272 -1.470 10.502 1.00 95.38 90 ASN A C 1
ATOM 717 O O . ASN A 1 90 ? 6.091 -1.652 11.704 1.00 95.38 90 ASN A O 1
ATOM 721 N N . ILE A 1 91 ? 5.325 -0.958 9.714 1.00 96.81 91 ILE A N 1
ATOM 722 C CA . ILE A 1 91 ? 3.988 -0.585 10.191 1.00 96.81 91 ILE A CA 1
ATOM 723 C C . ILE A 1 91 ? 3.281 -1.786 10.829 1.00 96.81 91 ILE A C 1
ATOM 725 O O . ILE A 1 91 ? 2.764 -1.654 11.937 1.00 96.81 91 ILE A O 1
ATOM 729 N N . ILE A 1 92 ? 3.312 -2.968 10.200 1.00 96.94 92 ILE A N 1
ATOM 730 C CA . ILE A 1 92 ? 2.755 -4.200 10.788 1.00 96.94 92 ILE A CA 1
ATOM 731 C C . ILE A 1 92 ? 3.405 -4.500 12.146 1.00 96.94 92 ILE A C 1
ATOM 733 O O . ILE A 1 92 ? 2.697 -4.761 13.119 1.00 96.94 92 ILE A O 1
ATOM 737 N N . ASN A 1 93 ? 4.735 -4.417 12.242 1.00 96.00 93 ASN A N 1
ATOM 738 C CA . ASN A 1 93 ? 5.454 -4.661 13.496 1.00 96.00 93 ASN A CA 1
ATOM 739 C C . ASN A 1 93 ? 5.078 -3.647 14.591 1.00 96.00 93 ASN A C 1
ATOM 741 O O . ASN A 1 93 ? 4.910 -4.013 15.754 1.00 96.00 93 ASN A O 1
ATOM 745 N N . ILE A 1 94 ? 4.917 -2.371 14.237 1.00 97.06 94 ILE A N 1
ATOM 746 C CA . ILE A 1 94 ? 4.553 -1.308 15.183 1.00 97.06 94 ILE A CA 1
ATOM 747 C C . ILE A 1 94 ? 3.112 -1.479 15.669 1.00 97.06 94 ILE A C 1
ATOM 749 O O . ILE A 1 94 ? 2.859 -1.348 16.868 1.00 97.06 94 ILE A O 1
ATOM 753 N N . LEU A 1 95 ? 2.179 -1.807 14.771 1.00 96.88 95 LEU A N 1
ATOM 754 C CA . LEU A 1 95 ? 0.796 -2.126 15.131 1.00 96.88 95 LEU A CA 1
ATOM 755 C C . LEU A 1 95 ? 0.744 -3.331 16.079 1.00 96.88 95 LEU A C 1
ATOM 757 O O . LEU A 1 95 ? 0.099 -3.252 17.125 1.00 96.88 95 LEU A O 1
ATOM 761 N N . ALA A 1 96 ? 1.508 -4.388 15.788 1.00 96.56 96 ALA A N 1
ATOM 762 C CA . ALA A 1 96 ? 1.610 -5.562 16.651 1.00 96.56 96 ALA A CA 1
ATOM 763 C C . ALA A 1 96 ? 2.158 -5.217 18.050 1.00 96.56 96 ALA A C 1
ATOM 765 O O . ALA A 1 96 ? 1.591 -5.650 19.054 1.00 96.56 96 ALA A O 1
ATOM 766 N N . ASN A 1 97 ? 3.194 -4.374 18.144 1.00 96.75 97 ASN A N 1
ATOM 767 C CA . ASN A 1 97 ? 3.730 -3.886 19.425 1.00 96.75 97 ASN A CA 1
ATOM 768 C C . ASN A 1 97 ? 2.707 -3.067 20.230 1.00 96.75 97 ASN A C 1
ATOM 770 O O . ASN A 1 97 ? 2.778 -3.015 21.457 1.00 96.75 97 ASN A O 1
ATOM 774 N N . LYS A 1 98 ? 1.744 -2.442 19.547 1.00 97.00 98 LYS A N 1
ATOM 775 C CA . LYS A 1 98 ? 0.612 -1.721 20.145 1.00 97.00 98 LYS A CA 1
ATOM 776 C C . LYS A 1 98 ? -0.623 -2.603 20.355 1.00 97.00 98 LYS A C 1
ATOM 778 O O . LYS A 1 98 ? -1.671 -2.079 20.712 1.00 97.00 98 LYS A O 1
ATOM 783 N N . GLN A 1 99 ? -0.495 -3.919 20.160 1.00 97.06 99 GLN A N 1
ATOM 784 C CA . GLN A 1 99 ? -1.568 -4.912 20.288 1.00 97.06 99 GLN A CA 1
ATOM 785 C C . GLN A 1 99 ? -2.743 -4.701 19.317 1.00 97.06 99 GLN A C 1
ATOM 787 O O . GLN A 1 99 ? -3.832 -5.209 19.566 1.00 97.06 99 GLN A O 1
ATOM 792 N N . ILE A 1 100 ? -2.514 -3.997 18.204 1.00 96.38 100 ILE A N 1
ATOM 793 C CA . ILE A 1 100 ? -3.498 -3.804 17.135 1.00 96.38 100 ILE A CA 1
ATOM 794 C C . ILE A 1 100 ? -3.337 -4.930 16.122 1.00 96.38 100 ILE A C 1
ATOM 796 O O . ILE A 1 100 ? -2.244 -5.166 15.598 1.00 96.38 100 ILE A O 1
ATOM 800 N N . LYS A 1 101 ? -4.430 -5.636 15.838 1.00 96.25 101 LYS A N 1
ATOM 801 C CA . LYS A 1 101 ? -4.412 -6.810 14.967 1.00 96.25 101 LYS A CA 1
ATOM 802 C C . LYS A 1 101 ? -4.470 -6.436 13.490 1.00 96.25 101 LYS A C 1
ATOM 804 O O . LYS A 1 101 ? -5.360 -5.718 13.041 1.00 96.25 101 LYS A O 1
ATOM 809 N N . VAL A 1 102 ? -3.563 -7.024 12.717 1.00 97.62 102 VAL A N 1
ATOM 810 C CA . VAL A 1 102 ? -3.606 -7.041 11.251 1.00 97.62 102 VAL A CA 1
ATOM 811 C C . VAL A 1 102 ? -3.946 -8.476 10.820 1.00 97.62 102 VAL A C 1
ATOM 813 O O . VAL A 1 102 ? -3.231 -9.392 11.237 1.00 97.62 102 VAL A O 1
ATOM 816 N N . PRO A 1 103 ? -4.997 -8.714 10.014 1.00 97.56 103 PRO A N 1
ATOM 817 C CA . PRO A 1 103 ? -5.846 -7.723 9.348 1.00 97.56 103 PRO A CA 1
ATOM 818 C C . PRO A 1 103 ? -7.094 -7.277 10.136 1.00 97.56 103 PRO A C 1
ATOM 820 O O . PRO A 1 103 ? -7.801 -6.394 9.665 1.00 97.56 103 PRO A O 1
ATOM 823 N N . ASP A 1 104 ? -7.393 -7.890 11.287 1.00 95.31 104 ASP A N 1
ATOM 824 C CA . ASP A 1 104 ? -8.717 -7.794 11.931 1.00 95.31 104 ASP A CA 1
ATOM 825 C C . ASP A 1 104 ? -9.151 -6.364 12.306 1.00 95.31 104 ASP A C 1
ATOM 827 O O . ASP A 1 104 ? -10.331 -6.031 12.225 1.00 95.31 104 ASP A O 1
ATOM 831 N N . GLU A 1 105 ? -8.214 -5.517 12.736 1.00 93.94 105 GLU A N 1
ATOM 832 C CA . GLU A 1 105 ? -8.482 -4.115 13.082 1.00 93.94 105 GLU A CA 1
ATOM 833 C C . GLU A 1 105 ? -7.975 -3.156 12.003 1.00 93.94 105 GLU A C 1
ATOM 835 O O . GLU A 1 105 ? -8.597 -2.120 11.760 1.00 93.94 105 GLU A O 1
ATOM 840 N N . PHE A 1 106 ? -6.865 -3.509 11.349 1.00 95.75 106 PHE A N 1
ATOM 841 C CA . PHE A 1 106 ? -6.238 -2.737 10.283 1.00 95.75 106 PHE A CA 1
ATOM 842 C C . PHE A 1 106 ? -5.767 -3.640 9.149 1.00 95.75 106 PHE A C 1
ATOM 844 O O . PHE A 1 106 ? -4.937 -4.520 9.363 1.00 95.75 106 PHE A O 1
ATOM 851 N N . SER A 1 107 ? -6.184 -3.341 7.920 1.00 98.56 107 SER A N 1
ATOM 852 C CA . SER A 1 107 ? -5.547 -3.900 6.724 1.00 98.56 107 SER A CA 1
ATOM 853 C C . SER A 1 107 ? -4.265 -3.132 6.389 1.00 98.56 107 SER A C 1
ATOM 855 O O . SER A 1 107 ? -4.236 -1.904 6.436 1.00 98.56 107 SER A O 1
ATOM 857 N N . VAL A 1 108 ? -3.207 -3.832 5.987 1.00 98.38 108 VAL A N 1
ATOM 858 C CA . VAL A 1 108 ? -1.963 -3.232 5.483 1.00 98.38 108 VAL A CA 1
ATOM 859 C C . VAL A 1 108 ? -1.626 -3.836 4.126 1.00 98.38 108 VAL A C 1
ATOM 861 O O . VAL A 1 108 ? -1.562 -5.056 3.993 1.00 98.38 108 VAL A O 1
ATOM 864 N N . ILE A 1 109 ? -1.403 -2.993 3.121 1.00 98.25 109 ILE A N 1
ATOM 865 C CA . ILE A 1 109 ? -0.996 -3.391 1.768 1.00 98.25 109 ILE A CA 1
ATOM 866 C C . ILE A 1 109 ? 0.272 -2.637 1.355 1.00 98.25 109 ILE A C 1
ATOM 868 O O . ILE A 1 109 ? 0.440 -1.459 1.685 1.00 98.25 109 ILE A O 1
ATOM 872 N N . GLY A 1 110 ? 1.171 -3.334 0.668 1.00 96.25 110 GLY A N 1
ATOM 873 C CA . GLY A 1 110 ? 2.464 -2.823 0.224 1.00 96.25 110 GLY A CA 1
ATOM 874 C C . GLY A 1 110 ? 2.592 -2.644 -1.293 1.00 96.25 110 GLY A C 1
ATOM 875 O O . GLY A 1 110 ? 1.619 -2.764 -2.048 1.00 96.25 110 GLY A O 1
ATOM 876 N N . PHE A 1 111 ? 3.813 -2.342 -1.733 1.00 94.06 111 PHE A N 1
ATOM 877 C CA . PHE A 1 111 ? 4.186 -2.143 -3.129 1.00 94.06 111 PHE A CA 1
ATOM 878 C C . PHE A 1 111 ? 5.669 -2.496 -3.369 1.00 94.06 111 PHE A C 1
ATOM 880 O O . PHE A 1 111 ? 6.556 -1.771 -2.906 1.00 94.06 111 PHE A O 1
ATOM 887 N N . GLY A 1 112 ? 5.913 -3.552 -4.150 1.00 89.69 112 GLY A N 1
ATOM 888 C CA . GLY A 1 112 ? 7.233 -4.075 -4.529 1.00 89.69 112 GLY A CA 1
ATOM 889 C C . GLY A 1 112 ? 7.271 -5.612 -4.638 1.00 89.69 112 GLY A C 1
ATOM 890 O O . GLY A 1 112 ? 7.825 -6.137 -5.603 1.00 89.69 112 GLY A O 1
ATOM 891 N N . ASP A 1 113 ? 6.616 -6.316 -3.710 1.00 88.44 113 ASP A N 1
ATOM 892 C CA . ASP A 1 113 ? 6.608 -7.771 -3.507 1.00 88.44 113 ASP A CA 1
ATOM 893 C C . ASP A 1 113 ? 8.000 -8.381 -3.261 1.00 88.44 113 ASP A C 1
ATOM 895 O O . ASP A 1 113 ? 8.526 -9.182 -4.041 1.00 88.44 113 ASP A O 1
ATOM 899 N N . LEU A 1 114 ? 8.610 -8.012 -2.137 1.00 83.50 114 LEU A N 1
ATOM 900 C CA . LEU A 1 114 ? 9.859 -8.597 -1.663 1.00 83.50 114 LEU A CA 1
ATOM 901 C C . LEU A 1 114 ? 9.664 -10.056 -1.226 1.00 83.50 114 LEU A C 1
ATOM 903 O O . LEU A 1 114 ? 8.695 -10.425 -0.565 1.00 83.50 114 LEU A O 1
ATOM 907 N N . TYR A 1 115 ? 10.663 -10.900 -1.501 1.00 77.44 115 TYR A N 1
ATOM 908 C CA . TYR A 1 115 ? 10.640 -12.325 -1.139 1.00 77.44 115 TYR A CA 1
ATOM 909 C C . TYR A 1 115 ? 10.356 -12.579 0.356 1.00 77.44 115 TYR A C 1
ATOM 911 O O . TYR A 1 115 ? 9.703 -13.558 0.723 1.00 77.44 115 TYR A O 1
ATOM 919 N N . THR A 1 116 ? 10.827 -11.689 1.232 1.00 78.69 116 THR A N 1
ATOM 920 C CA . THR A 1 116 ? 10.677 -11.795 2.690 1.00 78.69 116 THR A CA 1
ATOM 921 C C . THR A 1 116 ? 9.233 -11.646 3.175 1.00 78.69 116 THR A C 1
ATOM 923 O O . THR A 1 116 ? 8.914 -12.114 4.265 1.00 78.69 116 THR A O 1
ATOM 926 N N . GLU A 1 117 ? 8.332 -11.069 2.382 1.00 80.12 117 GLU A N 1
ATOM 927 C CA . GLU A 1 117 ? 6.939 -10.797 2.769 1.00 80.12 117 GLU A CA 1
ATOM 928 C C . GLU A 1 117 ? 6.100 -12.049 2.999 1.00 80.12 117 GLU A C 1
ATOM 930 O O . GLU A 1 117 ? 5.184 -12.060 3.823 1.00 80.12 117 GLU A O 1
ATOM 935 N N . ALA A 1 118 ? 6.418 -13.137 2.298 1.00 78.81 118 ALA A N 1
ATOM 936 C CA . ALA A 1 118 ? 5.769 -14.424 2.524 1.00 78.81 118 ALA A CA 1
ATOM 937 C C . ALA A 1 118 ? 6.122 -15.018 3.902 1.00 78.81 118 ALA A C 1
ATOM 939 O O . ALA A 1 118 ? 5.419 -15.898 4.404 1.00 78.81 118 ALA A O 1
ATOM 940 N N . LEU A 1 119 ? 7.209 -14.546 4.521 1.00 84.00 119 LEU A N 1
ATOM 941 C CA . LEU A 1 119 ? 7.740 -15.074 5.774 1.00 84.00 119 LEU A CA 1
ATOM 942 C C . LEU A 1 119 ? 7.236 -14.311 7.006 1.00 84.00 119 LEU A C 1
ATOM 944 O O . LEU A 1 119 ? 7.385 -14.813 8.119 1.00 84.00 119 LEU A O 1
ATOM 948 N N . THR A 1 120 ? 6.601 -13.149 6.836 1.00 90.38 120 THR A N 1
ATOM 949 C CA . THR A 1 120 ? 6.096 -12.341 7.955 1.00 90.38 120 THR A CA 1
ATOM 950 C C . THR A 1 120 ? 4.780 -12.884 8.519 1.00 90.38 120 THR A C 1
ATOM 952 O O . THR A 1 120 ? 4.157 -13.794 7.955 1.00 90.38 120 THR A O 1
ATOM 955 N N . ARG A 1 121 ? 4.366 -12.382 9.688 1.00 92.00 121 ARG A N 1
ATOM 956 C CA . ARG A 1 121 ? 3.097 -12.736 10.342 1.00 92.00 121 ARG A CA 1
ATOM 957 C C . ARG A 1 121 ? 2.368 -11.455 10.787 1.00 92.00 121 ARG A C 1
ATOM 959 O O . ARG A 1 121 ? 2.843 -10.824 11.725 1.00 92.00 121 ARG A O 1
ATOM 966 N N . PRO A 1 122 ? 1.243 -11.086 10.143 1.00 95.56 122 PRO A N 1
ATOM 967 C CA . PRO A 1 122 ? 0.705 -11.686 8.916 1.00 95.56 122 PRO A CA 1
ATOM 968 C C . PRO A 1 122 ? 1.659 -11.524 7.720 1.00 95.56 122 PRO A C 1
ATOM 970 O O . PRO A 1 122 ? 2.553 -10.677 7.724 1.00 95.56 122 PRO A O 1
ATOM 973 N N . SER A 1 123 ? 1.482 -12.356 6.694 1.00 96.50 123 SER A N 1
ATOM 974 C CA . SER A 1 123 ? 2.201 -12.212 5.425 1.00 96.50 123 SER A CA 1
ATOM 975 C C . SER A 1 123 ? 1.650 -11.018 4.639 1.00 96.50 123 SER A C 1
ATOM 977 O O . SER A 1 123 ? 0.431 -10.861 4.537 1.00 96.50 123 SER A O 1
ATOM 979 N N . LEU A 1 124 ? 2.531 -10.168 4.105 1.00 97.88 124 LEU A N 1
ATOM 980 C CA . LEU A 1 124 ? 2.137 -8.895 3.489 1.00 97.88 124 LEU A CA 1
ATOM 981 C C . LEU A 1 124 ? 1.502 -9.102 2.106 1.00 97.88 124 LEU A C 1
ATOM 983 O O . LEU A 1 124 ? 2.095 -9.716 1.226 1.00 97.88 124 LEU A O 1
ATOM 987 N N . THR A 1 125 ? 0.297 -8.580 1.897 1.00 98.12 125 THR A N 1
ATOM 988 C CA . THR A 1 125 ? -0.287 -8.383 0.566 1.00 98.12 125 THR A CA 1
ATOM 989 C C . THR A 1 125 ? 0.440 -7.225 -0.110 1.00 98.12 125 THR A C 1
ATOM 991 O O . THR A 1 125 ? 0.511 -6.143 0.471 1.00 98.12 125 THR A O 1
ATOM 994 N N . SER A 1 126 ? 0.955 -7.418 -1.325 1.00 97.50 126 SER A N 1
ATOM 995 C CA . SER A 1 126 ? 1.745 -6.393 -2.023 1.00 97.50 126 SER A CA 1
ATOM 996 C C . SER A 1 126 ? 1.532 -6.414 -3.536 1.00 97.50 126 SER A C 1
ATOM 998 O O . SER A 1 126 ? 1.151 -7.429 -4.127 1.00 97.50 126 SER A O 1
ATOM 1000 N N . VAL A 1 127 ? 1.751 -5.266 -4.176 1.00 96.44 127 VAL A N 1
ATOM 1001 C CA . VAL A 1 127 ? 1.801 -5.145 -5.636 1.00 96.44 127 VAL A CA 1
ATOM 1002 C C . VAL A 1 127 ? 3.182 -5.570 -6.122 1.00 96.44 127 VAL A C 1
ATOM 1004 O O . VAL A 1 127 ? 4.164 -4.891 -5.849 1.00 96.44 127 VAL A O 1
ATOM 1007 N N . ARG A 1 128 ? 3.255 -6.641 -6.910 1.00 94.00 128 ARG A N 1
ATOM 1008 C CA . ARG A 1 128 ? 4.486 -7.083 -7.568 1.00 94.00 128 ARG A CA 1
ATOM 1009 C C . ARG A 1 128 ? 4.760 -6.249 -8.811 1.00 94.00 128 ARG A C 1
ATOM 1011 O O . ARG A 1 128 ? 3.972 -6.269 -9.762 1.00 94.00 128 ARG A O 1
ATOM 1018 N N . GLU A 1 129 ? 5.910 -5.582 -8.825 1.00 88.81 129 GLU A N 1
ATOM 1019 C CA . GLU A 1 129 ? 6.459 -4.970 -10.034 1.00 88.81 129 GLU A CA 1
ATOM 1020 C C . GLU A 1 129 ? 7.195 -6.038 -10.868 1.00 88.81 129 GLU A C 1
ATOM 1022 O O . GLU A 1 129 ? 7.995 -6.807 -10.328 1.00 88.81 129 GLU A O 1
ATOM 1027 N N . PRO A 1 130 ? 6.963 -6.121 -12.190 1.00 88.31 130 PRO A N 1
ATOM 1028 C CA . PRO A 1 130 ? 7.545 -7.155 -13.047 1.00 88.31 130 PRO A CA 1
ATOM 1029 C C . PRO A 1 130 ? 9.000 -6.821 -13.434 1.00 88.31 130 PRO A C 1
ATOM 1031 O O . PRO A 1 130 ? 9.355 -6.783 -14.612 1.00 88.31 130 PRO A O 1
ATOM 1034 N N . VAL A 1 131 ? 9.863 -6.576 -12.441 1.00 86.81 131 VAL A N 1
ATOM 1035 C CA . VAL A 1 131 ? 11.233 -6.051 -12.621 1.00 86.81 131 VAL A CA 1
ATOM 1036 C C . VAL A 1 131 ? 12.122 -6.934 -13.499 1.00 86.81 131 VAL A C 1
ATOM 1038 O O . VAL A 1 131 ? 12.898 -6.418 -14.301 1.00 86.81 131 VAL A O 1
ATOM 1041 N N . GLU A 1 132 ? 11.970 -8.259 -13.426 1.00 86.44 132 GLU A N 1
ATOM 1042 C CA . GLU A 1 132 ? 12.698 -9.195 -14.292 1.00 86.44 132 GLU A CA 1
ATOM 1043 C C . GLU A 1 132 ? 12.293 -9.029 -15.763 1.00 86.44 132 GLU A C 1
ATOM 1045 O O . GLU A 1 132 ? 13.145 -8.985 -16.652 1.00 86.44 132 GLU A O 1
ATOM 1050 N N . GLN A 1 133 ? 10.990 -8.883 -16.028 1.00 87.06 133 GLN A N 1
ATOM 1051 C CA . GLN A 1 133 ? 10.478 -8.683 -17.383 1.00 87.06 133 GLN A CA 1
ATOM 1052 C C . GLN A 1 133 ? 10.916 -7.325 -17.935 1.00 87.06 133 GLN A C 1
ATOM 1054 O O . GLN A 1 133 ? 11.331 -7.254 -19.092 1.00 87.06 133 GLN A O 1
ATOM 1059 N N . ILE A 1 134 ? 10.896 -6.278 -17.098 1.00 87.62 134 ILE A N 1
ATOM 1060 C CA . ILE A 1 134 ? 11.418 -4.947 -17.438 1.00 87.62 134 ILE A CA 1
ATOM 1061 C C . ILE A 1 134 ? 12.896 -5.052 -17.826 1.00 87.62 134 ILE A C 1
ATOM 1063 O O . 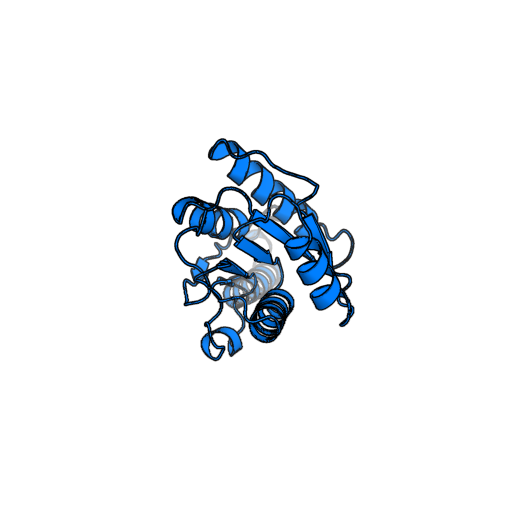ILE A 1 134 ? 13.273 -4.609 -18.910 1.00 87.62 134 ILE A O 1
ATOM 1067 N N . GLY A 1 135 ? 13.721 -5.703 -17.001 1.00 89.75 135 GLY A N 1
ATOM 1068 C CA . GLY A 1 135 ? 15.149 -5.881 -17.272 1.00 89.75 135 GLY A CA 1
ATOM 1069 C C . GLY A 1 135 ? 15.418 -6.673 -18.554 1.00 89.75 135 GLY A C 1
ATOM 1070 O O . GLY A 1 135 ? 16.167 -6.222 -19.423 1.00 89.75 135 GLY A O 1
ATOM 1071 N N . LYS A 1 136 ? 14.754 -7.823 -18.727 1.00 90.19 136 LYS A N 1
ATOM 1072 C CA . LYS A 1 136 ? 14.872 -8.648 -19.939 1.00 90.19 136 LYS A CA 1
ATOM 1073 C C . LYS A 1 136 ? 14.483 -7.862 -21.186 1.00 90.19 136 LYS A C 1
ATOM 1075 O O . LYS A 1 136 ? 15.172 -7.943 -22.206 1.00 90.19 136 LYS A O 1
ATOM 1080 N N . LYS A 1 137 ? 13.389 -7.104 -21.117 1.00 87.88 137 LYS A N 1
ATOM 1081 C CA . LYS A 1 137 ? 12.904 -6.312 -22.242 1.00 87.88 137 LYS A CA 1
ATOM 1082 C C . LYS A 1 137 ? 13.855 -5.164 -22.564 1.00 87.88 137 LYS A C 1
ATOM 1084 O O . LYS A 1 137 ? 14.196 -5.018 -23.730 1.00 87.88 137 LYS A O 1
ATOM 1089 N N . ALA A 1 138 ? 14.349 -4.438 -21.561 1.00 89.38 138 ALA A N 1
ATOM 1090 C CA . ALA A 1 138 ? 15.320 -3.360 -21.745 1.00 89.38 138 ALA A CA 1
ATOM 1091 C C . ALA A 1 138 ? 16.590 -3.849 -22.463 1.00 89.38 138 ALA A C 1
ATOM 1093 O O . ALA A 1 138 ? 16.999 -3.262 -23.464 1.00 89.38 138 ALA A O 1
ATOM 1094 N N . VAL A 1 139 ? 17.167 -4.972 -22.016 1.00 92.50 139 VAL A N 1
ATOM 1095 C CA . VAL A 1 139 ? 18.345 -5.576 -22.664 1.00 92.50 139 VAL A CA 1
ATOM 1096 C C . VAL A 1 139 ? 18.020 -6.046 -24.083 1.00 92.50 139 VAL A C 1
ATOM 1098 O O . VAL A 1 139 ? 18.801 -5.810 -25.000 1.00 92.50 139 VAL A O 1
ATOM 1101 N N . THR A 1 140 ? 16.860 -6.676 -24.289 1.00 89.69 140 THR A N 1
ATOM 1102 C CA . THR A 1 140 ? 16.438 -7.138 -25.622 1.00 89.69 140 THR A CA 1
ATOM 1103 C C . THR A 1 140 ? 16.292 -5.966 -26.595 1.00 89.69 140 THR A C 1
ATOM 1105 O O . THR A 1 140 ? 16.814 -6.037 -27.704 1.00 89.69 140 THR A O 1
ATOM 1108 N N . THR A 1 141 ? 15.643 -4.876 -26.175 1.00 87.81 141 THR A N 1
ATOM 1109 C CA . THR A 1 141 ? 15.470 -3.664 -26.987 1.00 87.81 141 THR A CA 1
ATOM 1110 C C . THR A 1 141 ? 16.818 -3.018 -27.316 1.00 87.81 141 THR A C 1
ATOM 1112 O O . THR A 1 141 ? 17.054 -2.665 -28.468 1.00 87.81 141 THR A O 1
ATOM 1115 N N . LEU A 1 142 ? 17.741 -2.932 -26.350 1.00 90.25 142 LEU A N 1
ATOM 1116 C CA . LEU A 1 142 ? 19.094 -2.415 -26.590 1.00 90.25 142 LEU A CA 1
ATOM 1117 C C . LEU A 1 142 ? 19.854 -3.262 -27.622 1.00 90.25 142 LEU A C 1
ATOM 1119 O O . LEU A 1 142 ? 20.462 -2.727 -28.547 1.00 90.25 142 LEU A O 1
ATOM 1123 N N . LEU A 1 143 ? 19.804 -4.591 -27.495 1.00 91.75 143 LEU A N 1
ATOM 1124 C CA . LEU A 1 143 ? 20.449 -5.496 -28.449 1.00 91.75 143 LEU A CA 1
ATOM 1125 C C . LEU A 1 143 ? 19.829 -5.399 -29.851 1.00 91.75 143 LEU A C 1
ATOM 1127 O O . LEU A 1 143 ? 20.557 -5.530 -30.834 1.00 91.75 143 LEU A O 1
ATOM 1131 N N . GLN A 1 144 ? 18.519 -5.157 -29.955 1.00 88.38 144 GLN A N 1
ATOM 1132 C CA . GLN A 1 144 ? 17.846 -4.901 -31.231 1.00 88.38 144 GLN A CA 1
ATOM 1133 C C . GLN A 1 144 ? 18.297 -3.575 -31.848 1.00 88.38 144 GLN A C 1
ATOM 1135 O O . GLN A 1 144 ? 18.628 -3.554 -33.026 1.00 88.38 144 GLN A O 1
ATOM 1140 N N . GLN A 1 145 ? 18.412 -2.501 -31.064 1.00 87.69 145 GLN A N 1
ATOM 1141 C CA . GLN A 1 145 ? 18.922 -1.213 -31.551 1.00 87.69 145 GLN A CA 1
ATOM 1142 C C . GLN A 1 145 ? 20.363 -1.306 -32.069 1.00 87.69 145 GLN A C 1
ATOM 1144 O O . GLN A 1 145 ? 20.691 -0.698 -33.084 1.00 87.69 145 GLN A O 1
ATOM 1149 N N . LEU A 1 146 ? 21.220 -2.086 -31.401 1.00 90.81 146 LEU A N 1
ATOM 1150 C CA . LEU A 1 146 ? 22.622 -2.243 -31.799 1.00 90.81 146 LEU A CA 1
ATOM 1151 C C . LEU A 1 146 ? 22.800 -3.063 -33.084 1.00 90.81 146 LEU A C 1
ATOM 1153 O O . LEU A 1 146 ? 23.677 -2.749 -33.886 1.00 90.81 146 LEU A O 1
ATOM 1157 N N . HIS A 1 147 ? 22.003 -4.118 -33.279 1.00 92.25 147 HIS A N 1
ATOM 1158 C CA . HIS A 1 147 ? 22.179 -5.047 -34.405 1.00 92.25 147 HIS A CA 1
ATOM 1159 C C . HIS A 1 147 ? 21.201 -4.820 -35.566 1.00 92.25 147 HIS A C 1
ATOM 1161 O O . HIS A 1 147 ? 21.465 -5.270 -36.679 1.00 92.25 147 HIS A O 1
ATOM 1167 N N . GLN A 1 148 ? 20.060 -4.179 -35.310 1.00 88.00 148 GLN A N 1
ATOM 1168 C CA . GLN A 1 148 ? 18.961 -3.960 -36.256 1.00 88.00 148 GLN A CA 1
ATOM 1169 C C . GLN A 1 148 ? 18.324 -2.575 -36.015 1.00 88.00 148 GLN A C 1
ATOM 1171 O O . GLN A 1 148 ? 17.141 -2.493 -35.669 1.00 88.00 148 GLN A O 1
ATOM 1176 N N . PRO A 1 149 ? 19.084 -1.475 -36.174 1.00 78.25 149 PRO A N 1
ATOM 1177 C CA . PRO A 1 149 ? 18.653 -0.130 -35.777 1.00 78.25 149 PRO A CA 1
ATOM 1178 C C . PRO A 1 149 ? 17.342 0.320 -36.440 1.00 78.25 149 PRO A C 1
ATOM 1180 O O . PRO A 1 149 ? 16.559 1.024 -35.812 1.00 78.25 149 PRO A O 1
ATOM 1183 N N . ASP A 1 150 ? 17.046 -0.158 -37.651 1.00 85.44 150 ASP A N 1
ATOM 1184 C CA . ASP A 1 150 ? 15.820 0.184 -38.387 1.00 85.44 150 ASP A CA 1
ATOM 1185 C C . ASP A 1 150 ? 14.547 -0.494 -37.837 1.00 85.44 150 ASP A C 1
ATOM 1187 O O . ASP A 1 150 ? 13.440 -0.205 -38.289 1.00 85.44 150 ASP A O 1
ATOM 1191 N N . THR A 1 151 ? 14.677 -1.418 -36.878 1.00 79.81 151 THR A N 1
ATOM 1192 C CA . THR A 1 151 ? 13.545 -2.199 -36.335 1.00 79.81 151 THR A CA 1
ATOM 1193 C C . THR A 1 151 ? 12.972 -1.649 -35.033 1.00 79.81 151 THR A C 1
ATOM 1195 O O . THR A 1 151 ? 11.911 -2.099 -34.597 1.00 79.81 151 THR A O 1
ATOM 1198 N N . VAL A 1 152 ? 13.641 -0.678 -34.406 1.00 74.38 152 VAL A N 1
ATOM 1199 C CA . VAL A 1 152 ? 13.225 -0.121 -33.115 1.00 74.38 152 VAL A CA 1
ATOM 1200 C C . VAL A 1 152 ? 12.887 1.352 -33.285 1.00 74.38 152 VAL A C 1
ATOM 1202 O O . VAL A 1 152 ? 13.762 2.175 -33.539 1.00 74.38 152 VAL A O 1
ATOM 1205 N N . SER A 1 153 ? 11.608 1.690 -33.108 1.00 76.31 153 SER A N 1
ATOM 1206 C CA . SER A 1 153 ? 11.183 3.089 -33.080 1.00 76.31 153 SER A CA 1
ATOM 1207 C C . SER A 1 153 ? 11.718 3.782 -31.818 1.00 76.31 153 SER A C 1
ATOM 1209 O O . SER A 1 153 ? 11.623 3.196 -30.734 1.00 76.31 153 SER A O 1
ATOM 1211 N N . PRO A 1 154 ? 12.229 5.024 -31.910 1.00 68.31 154 PRO A N 1
ATOM 1212 C CA . PRO A 1 154 ? 12.561 5.829 -30.734 1.00 68.31 154 PRO A CA 1
ATOM 1213 C C . PRO A 1 154 ? 11.342 6.106 -29.836 1.00 68.31 154 PRO A C 1
ATOM 1215 O O . PRO A 1 154 ? 11.517 6.314 -28.640 1.00 68.31 154 PRO A O 1
ATOM 1218 N N . ASP A 1 155 ? 10.124 6.008 -30.382 1.00 71.19 155 ASP A N 1
ATOM 1219 C CA . ASP A 1 155 ? 8.858 6.217 -29.663 1.00 71.19 155 ASP A CA 1
ATOM 1220 C C . ASP A 1 155 ? 8.224 4.903 -29.162 1.00 71.19 155 ASP A C 1
ATOM 1222 O O . ASP A 1 155 ? 7.019 4.825 -28.921 1.00 71.19 155 ASP A O 1
ATOM 1226 N N . MET A 1 156 ? 9.000 3.818 -29.066 1.00 70.38 156 MET A N 1
ATOM 1227 C CA . MET A 1 156 ? 8.478 2.527 -28.617 1.00 70.38 156 MET A CA 1
ATOM 1228 C C . MET A 1 156 ? 8.141 2.557 -27.116 1.00 70.38 156 MET A C 1
ATOM 1230 O O . MET A 1 156 ? 8.997 2.304 -26.269 1.00 70.38 156 MET A O 1
ATOM 1234 N N . GLU A 1 157 ? 6.873 2.797 -26.785 1.00 70.88 157 GLU A N 1
ATOM 1235 C CA . GLU A 1 157 ? 6.353 2.591 -25.433 1.00 70.88 157 GLU A CA 1
ATOM 1236 C C . GLU A 1 157 ? 6.119 1.102 -25.150 1.00 70.88 157 GLU A C 1
ATOM 1238 O O . GLU A 1 157 ? 5.549 0.357 -25.951 1.00 70.88 157 GLU A O 1
ATOM 1243 N N . LEU A 1 158 ? 6.575 0.655 -23.981 1.00 69.62 158 LEU A N 1
ATOM 1244 C CA . LEU A 1 158 ? 6.458 -0.725 -23.529 1.00 69.62 158 LEU A CA 1
ATOM 1245 C C . LEU A 1 158 ? 5.778 -0.755 -22.166 1.00 69.62 158 LEU A C 1
ATOM 1247 O O . LEU A 1 158 ? 6.362 -0.354 -21.161 1.00 69.62 158 LEU A O 1
ATOM 1251 N N . THR A 1 159 ? 4.553 -1.269 -22.132 1.00 76.75 159 THR A N 1
ATOM 1252 C CA . THR A 1 159 ? 3.807 -1.489 -20.891 1.00 76.75 159 THR A CA 1
ATOM 1253 C C . THR A 1 159 ? 4.007 -2.926 -20.424 1.00 76.75 159 THR A C 1
ATOM 1255 O O . THR A 1 159 ? 3.832 -3.867 -21.199 1.00 76.75 159 THR A O 1
ATOM 1258 N N . ILE A 1 160 ? 4.395 -3.100 -19.161 1.00 82.81 160 ILE A N 1
ATOM 1259 C CA . ILE A 1 160 ? 4.457 -4.408 -18.506 1.00 82.81 160 ILE A CA 1
ATOM 1260 C C . ILE A 1 160 ? 3.594 -4.336 -17.252 1.00 82.81 160 ILE A C 1
ATOM 1262 O O . ILE A 1 160 ? 3.814 -3.487 -16.385 1.00 82.81 160 ILE A O 1
ATOM 1266 N N . ASP A 1 161 ? 2.609 -5.224 -17.174 1.00 89.19 161 ASP A N 1
ATOM 1267 C CA . ASP A 1 161 ? 1.557 -5.130 -16.171 1.00 89.19 161 ASP A CA 1
ATOM 1268 C C . ASP A 1 161 ? 2.025 -5.637 -14.799 1.00 89.19 161 ASP A C 1
ATOM 1270 O O . ASP A 1 161 ? 2.579 -6.738 -14.694 1.00 89.19 161 ASP A O 1
ATOM 1274 N N . PRO A 1 162 ? 1.791 -4.872 -13.718 1.00 93.25 162 PRO A N 1
ATOM 1275 C CA . PRO A 1 162 ? 1.991 -5.363 -12.363 1.00 93.25 162 PRO A CA 1
ATOM 1276 C C . PRO A 1 162 ? 0.878 -6.336 -11.962 1.00 93.25 162 PRO A C 1
ATOM 1278 O O . PRO A 1 162 ? -0.220 -6.320 -12.517 1.00 93.25 162 PRO A O 1
ATOM 1281 N N . SER A 1 163 ? 1.132 -7.137 -10.929 1.00 94.81 163 SER A N 1
ATOM 1282 C CA . SER A 1 163 ? 0.143 -8.066 -10.364 1.00 94.81 163 SER A CA 1
ATOM 1283 C C . SER A 1 163 ? -0.009 -7.861 -8.863 1.00 94.81 163 SER A C 1
ATOM 1285 O O . SER A 1 163 ? 0.983 -7.632 -8.177 1.00 94.81 163 SER A O 1
ATOM 1287 N N . LEU A 1 164 ? -1.221 -8.001 -8.329 1.00 96.94 164 LEU A N 1
ATOM 1288 C CA . LEU A 1 164 ? -1.441 -7.988 -6.884 1.00 96.94 164 LEU A CA 1
ATOM 1289 C C . LEU A 1 164 ? -1.243 -9.391 -6.298 1.00 96.94 164 LEU A C 1
ATOM 1291 O O . LEU A 1 164 ? -1.901 -10.341 -6.722 1.00 96.94 164 LEU A O 1
ATOM 1295 N N . VAL A 1 165 ? -0.373 -9.514 -5.299 1.00 96.88 165 VAL A N 1
ATOM 1296 C CA . VAL A 1 165 ? -0.123 -10.763 -4.575 1.00 96.88 165 VAL A CA 1
ATOM 1297 C C . VAL A 1 165 ? -0.867 -10.718 -3.244 1.00 96.88 165 VAL A C 1
ATOM 1299 O O . VAL A 1 165 ? -0.412 -10.096 -2.287 1.00 96.88 165 VAL A O 1
ATOM 1302 N N . ILE A 1 166 ? -2.035 -11.362 -3.193 1.00 97.25 166 ILE A N 1
ATOM 1303 C CA . ILE A 1 166 ? -2.906 -11.390 -2.009 1.00 97.25 166 ILE A CA 1
ATOM 1304 C C . ILE A 1 166 ? -2.355 -12.360 -0.957 1.00 97.25 166 ILE A C 1
ATOM 1306 O O . ILE A 1 166 ? -2.078 -13.522 -1.259 1.00 97.25 166 ILE A O 1
ATOM 1310 N N . ARG A 1 167 ? -2.214 -11.878 0.283 1.00 96.25 167 ARG A N 1
ATOM 1311 C CA . ARG A 1 167 ? -1.729 -12.635 1.448 1.00 96.25 167 ARG A CA 1
ATOM 1312 C C . ARG A 1 167 ? -2.566 -12.329 2.704 1.00 96.25 167 ARG A C 1
ATOM 1314 O O . ARG A 1 167 ? -3.750 -12.031 2.598 1.00 96.25 167 ARG A O 1
ATOM 1321 N N . GLY A 1 168 ? -1.981 -12.460 3.899 1.00 96.75 168 GLY A N 1
ATOM 1322 C CA . GLY A 1 168 ? -2.695 -12.411 5.179 1.00 96.75 168 GLY A CA 1
ATOM 1323 C C . GLY A 1 168 ? -2.878 -11.024 5.802 1.00 96.75 168 GLY A C 1
ATOM 1324 O O . GLY A 1 168 ? -3.517 -10.930 6.841 1.00 96.75 168 GLY A O 1
ATOM 1325 N N . SER A 1 169 ? -2.309 -9.957 5.238 1.00 98.12 169 SER A N 1
ATOM 1326 C CA . SER A 1 169 ? -2.327 -8.625 5.866 1.00 98.12 169 SER A CA 1
ATOM 1327 C C . SER A 1 169 ? -3.538 -7.755 5.512 1.00 98.12 169 SER A C 1
ATOM 1329 O O . SER A 1 169 ? -3.602 -6.611 5.951 1.00 98.12 169 SER A O 1
ATOM 1331 N N . CYS A 1 170 ? -4.494 -8.250 4.721 1.00 98.31 170 CYS A N 1
ATOM 1332 C CA . CYS A 1 170 ? -5.723 -7.524 4.389 1.00 98.31 170 CYS A CA 1
ATOM 1333 C C . CYS A 1 170 ? -6.957 -8.386 4.666 1.00 98.31 170 CYS A C 1
ATOM 1335 O O . CYS A 1 170 ? -6.961 -9.572 4.339 1.00 98.31 170 CYS A O 1
ATOM 1337 N N . GLY A 1 171 ? -8.004 -7.778 5.215 1.00 97.75 171 GLY A N 1
ATOM 1338 C CA . GLY A 1 171 ? -9.271 -8.424 5.555 1.00 97.75 171 GLY A CA 1
ATOM 1339 C C . GLY A 1 171 ? -10.455 -7.461 5.418 1.00 97.75 171 GLY A C 1
ATOM 1340 O O . GLY A 1 171 ? -10.248 -6.303 5.061 1.00 97.75 171 GLY A O 1
ATOM 1341 N N . PRO A 1 172 ? -11.697 -7.927 5.651 1.00 97.38 172 PRO A N 1
ATOM 1342 C CA . PRO A 1 172 ? -12.887 -7.078 5.601 1.00 97.38 172 PRO A CA 1
ATOM 1343 C C . PRO A 1 172 ? -12.770 -5.865 6.538 1.00 97.38 172 PRO A C 1
ATOM 1345 O O . PRO A 1 172 ? -12.209 -5.982 7.625 1.00 97.38 172 PRO A O 1
ATOM 1348 N N . SER A 1 173 ? -13.313 -4.709 6.145 1.00 94.12 173 SER A N 1
ATOM 1349 C CA . SER A 1 173 ? -13.280 -3.508 6.993 1.00 94.12 173 SER A CA 1
ATOM 1350 C C . SER A 1 173 ? -13.992 -3.740 8.330 1.00 94.12 173 SER A C 1
ATOM 1352 O O . SER A 1 173 ? -15.102 -4.261 8.370 1.00 94.12 173 SER A O 1
ATOM 1354 N N . SER A 1 174 ? -13.366 -3.278 9.411 1.00 82.12 174 SER A N 1
ATOM 1355 C CA . SER A 1 174 ? -13.862 -3.304 10.793 1.00 82.12 174 SER A CA 1
ATOM 1356 C C . SER A 1 174 ? -14.810 -2.141 11.146 1.00 82.12 174 SER A C 1
ATOM 1358 O O . SER A 1 174 ? -15.143 -1.964 12.317 1.00 82.12 174 SER A O 1
ATOM 1360 N N . ALA A 1 175 ? -15.212 -1.338 10.152 1.00 65.94 175 ALA A N 1
ATOM 1361 C CA . ALA A 1 175 ? -16.017 -0.119 10.312 1.00 65.94 175 ALA A CA 1
ATOM 1362 C C . ALA A 1 175 ? -17.505 -0.374 10.071 1.00 65.94 175 ALA A C 1
ATOM 1364 O O . ALA A 1 175 ? -17.810 -1.180 9.163 1.00 65.94 175 ALA A O 1
#

Nearest PDB structures (foldseek):
  3k4h-assembly1_A  TM=9.009E-01  e=8.308E-16  Bacillus cytotoxicus NVH 391-98
  1jft-assembly1_A-2  TM=8.991E-01  e=2.190E-14  Escherichia coli
  2pua-assembly1_A  TM=8.975E-01  e=2.338E-14  Escherichia coli
  2pue-assembly1_A  TM=8.961E-01  e=4.803E-14  Escherichia coli
  3dbi-assembly2_B  TM=8.639E-01  e=1.215E-14  Escherichia coli K-12

Radius of gyration: 17.95 Å; Cα contacts (8 Å, |Δi|>4): 289; chains: 1; bounding box: 40×30×59 Å

pLDDT: 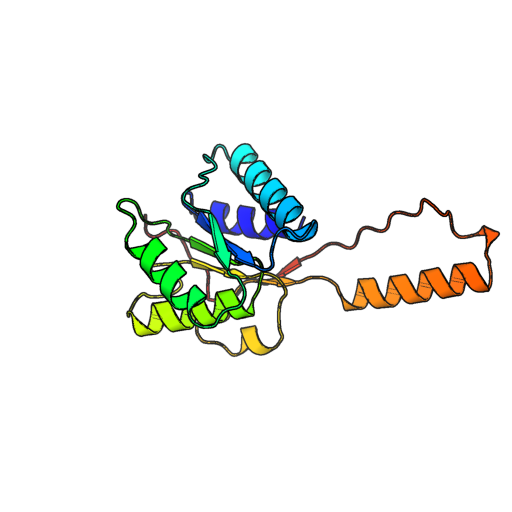mean 91.63, std 8.58, range [56.06, 98.69]

Secondary structure (DSSP, 8-state):
-HHHHHHHHHHHTT--SEEEEEESTT-HHHHHHHHHHHHHHHHTTPPP-GGGEEEE-S-HHHHHHHHHHHHH-SS--SEEEESSHHHHHHHHHHHHHTT--TTTT-EEEEEE--GGGGGSSSPPEEEEP-HHHHHHHHHHHHHHHHH-GGGS-TT-------EEE--TT--S---

Foldseek 3Di:
DLLLQVLVVQVVLVFQFEAEEEEDPPDPVSVVSVVSNCVSCVVVVHDDDPLRYHYDDVDPCRLLVNLVSQVPDPDHGQEYEYAAVVSLLSNCVNCVVVVHDFPQRHATAYEDDDPCQVVDVQRHWYKHDPVVVVVVVVVVLVVCCVPPVVPDDPPDDDDDDIDIDDTRRHHRGPD

Sequence (175 aa):
MGVQLATNYLLSLGHRRIAVVTHGSASSSSKERLHAFQQTLSEHGVEYRKDLVWHNELHPADDHRIVDEILALPQRPTAIFSFYDPIALNIINILANKQIKVPDEFSVIGFGDLYTEALTRPSLTSVREPVEQIGKKAVTTLLQQLHQPDTVSPDMELTIDPSLVIRGSCGPSSA

Mean predicted aligned error: 4.76 Å